Protein AF-A0A2H1JHR5-F1 (afdb_monomer)

Structure (mmCIF, N/CA/C/O backbone):
data_AF-A0A2H1JHR5-F1
#
_entry.id   AF-A0A2H1JHR5-F1
#
loop_
_atom_site.group_PDB
_atom_site.id
_atom_site.type_symbol
_atom_site.label_atom_id
_atom_site.label_alt_id
_atom_site.label_comp_id
_atom_site.label_asym_id
_atom_site.label_entity_id
_atom_site.label_seq_id
_atom_site.pdbx_PDB_ins_code
_atom_site.Cartn_x
_atom_site.Cartn_y
_atom_site.Cartn_z
_atom_site.occupancy
_atom_site.B_iso_or_equiv
_atom_site.auth_seq_id
_atom_site.auth_comp_id
_atom_site.auth_asym_id
_atom_site.auth_atom_id
_atom_site.pdbx_PDB_model_num
ATOM 1 N N . MET A 1 1 ? 39.472 13.902 -7.573 1.00 46.88 1 MET A N 1
ATOM 2 C CA . MET A 1 1 ? 38.992 12.798 -8.438 1.00 46.88 1 MET A CA 1
ATOM 3 C C . MET A 1 1 ? 37.570 13.107 -8.895 1.00 46.88 1 MET A C 1
ATOM 5 O O . MET A 1 1 ? 36.630 12.864 -8.148 1.00 46.88 1 MET A O 1
ATOM 9 N N . SER A 1 2 ? 37.410 13.727 -10.067 1.00 55.47 2 SER A N 1
ATOM 10 C CA . SER A 1 2 ? 36.088 14.066 -10.610 1.00 55.47 2 SER A CA 1
ATOM 11 C C . SER A 1 2 ? 35.491 12.829 -11.284 1.00 55.47 2 SER A C 1
ATOM 13 O O . SER A 1 2 ? 36.082 12.300 -12.225 1.00 55.47 2 SER A O 1
ATOM 15 N N . ARG A 1 3 ? 34.356 12.321 -10.789 1.00 63.06 3 ARG A N 1
ATOM 16 C CA . ARG A 1 3 ? 33.622 11.245 -11.470 1.00 63.06 3 ARG A CA 1
ATOM 17 C C . ARG A 1 3 ? 32.929 11.863 -12.683 1.00 63.06 3 ARG A C 1
ATOM 19 O O . ARG A 1 3 ? 31.829 12.391 -12.552 1.00 63.06 3 ARG A O 1
ATOM 26 N N . ARG A 1 4 ? 33.569 11.832 -13.856 1.00 62.22 4 ARG A N 1
ATOM 27 C CA . ARG A 1 4 ? 32.881 12.146 -15.117 1.00 62.22 4 ARG A CA 1
ATOM 28 C C . ARG A 1 4 ? 31.713 11.171 -15.264 1.00 62.22 4 ARG A C 1
ATOM 30 O O . ARG A 1 4 ? 31.920 9.958 -15.240 1.00 62.22 4 ARG A O 1
ATOM 37 N N . ALA A 1 5 ? 30.495 11.700 -15.357 1.00 71.50 5 ALA A N 1
ATOM 38 C CA . ALA A 1 5 ? 29.328 10.893 -15.673 1.00 71.50 5 ALA A CA 1
ATOM 39 C C . ALA A 1 5 ? 29.579 10.228 -17.032 1.00 71.50 5 ALA A C 1
ATOM 41 O O . ALA A 1 5 ? 29.871 10.919 -18.007 1.00 71.50 5 ALA A O 1
ATOM 42 N N . ARG A 1 6 ? 29.545 8.892 -17.082 1.00 77.69 6 ARG A N 1
ATOM 43 C CA . ARG A 1 6 ? 29.588 8.170 -18.357 1.00 77.69 6 ARG A CA 1
ATOM 44 C C . ARG A 1 6 ? 28.352 8.565 -19.156 1.00 77.69 6 ARG A C 1
ATOM 46 O O . ARG A 1 6 ? 27.244 8.482 -18.628 1.00 77.69 6 ARG A O 1
ATOM 53 N N . GLU A 1 7 ? 28.557 8.989 -20.398 1.00 84.25 7 GLU A N 1
ATOM 54 C CA . GLU A 1 7 ? 27.459 9.203 -21.332 1.00 84.25 7 GLU A CA 1
ATOM 55 C C . GLU A 1 7 ? 26.743 7.870 -21.546 1.00 84.25 7 GLU A C 1
ATOM 57 O O . GLU A 1 7 ? 27.364 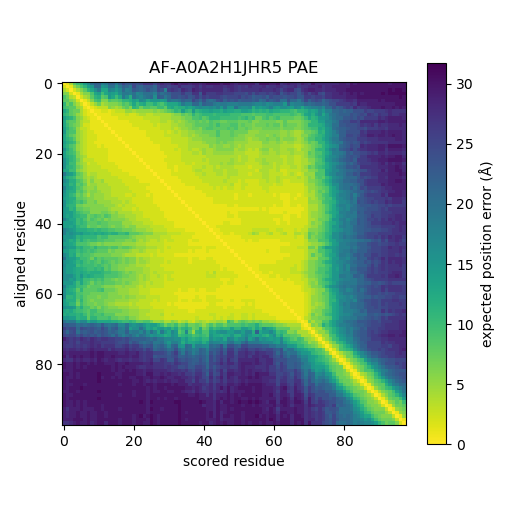6.850 -21.857 1.00 84.25 7 GLU A O 1
ATOM 62 N N . LEU A 1 8 ? 25.443 7.868 -21.266 1.00 86.50 8 LEU A N 1
ATOM 63 C CA . LEU A 1 8 ? 24.594 6.702 -21.444 1.00 86.50 8 LEU A CA 1
ATOM 64 C C . LEU A 1 8 ? 24.203 6.602 -22.913 1.00 86.50 8 LEU A C 1
ATOM 66 O O . LEU A 1 8 ? 23.914 7.612 -23.554 1.00 86.50 8 LEU A O 1
ATOM 70 N N . THR A 1 9 ? 24.119 5.379 -23.430 1.0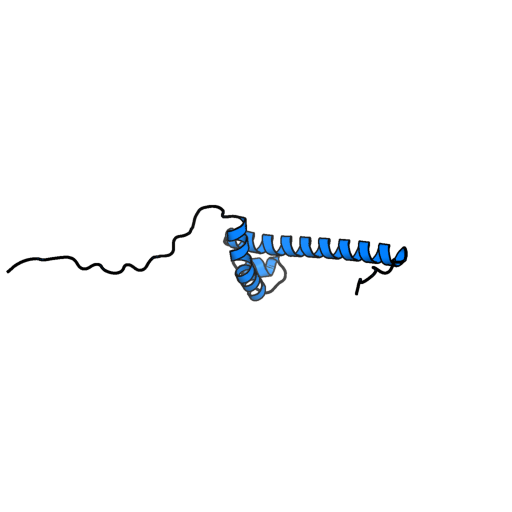0 93.94 9 THR A N 1
ATOM 71 C CA . THR A 1 9 ? 23.507 5.160 -24.744 1.00 93.94 9 THR A CA 1
ATOM 72 C C . THR A 1 9 ? 22.027 5.564 -24.714 1.00 93.94 9 THR A C 1
ATOM 74 O O . THR A 1 9 ? 21.417 5.709 -23.646 1.00 93.94 9 THR A O 1
ATOM 77 N N . VAL A 1 10 ? 21.418 5.739 -25.889 1.00 93.31 10 VAL A N 1
ATOM 78 C CA . VAL A 1 10 ? 19.983 6.060 -26.007 1.00 93.31 10 VAL A CA 1
ATOM 79 C C . VAL A 1 10 ? 19.131 5.000 -25.299 1.00 93.31 10 VAL A C 1
ATOM 81 O O . VAL A 1 10 ? 18.272 5.347 -24.487 1.00 93.31 10 VAL A O 1
ATOM 84 N N . ASP A 1 11 ? 19.447 3.718 -25.499 1.00 94.75 11 ASP A N 1
ATOM 85 C CA . ASP A 1 11 ? 18.743 2.598 -24.862 1.00 94.75 11 ASP A CA 1
ATOM 86 C C . ASP A 1 11 ? 18.899 2.603 -23.336 1.00 94.75 11 ASP A C 1
ATOM 88 O O . ASP A 1 11 ? 17.930 2.406 -22.599 1.00 94.75 11 ASP A O 1
ATOM 92 N N . GLN A 1 12 ? 20.103 2.895 -22.832 1.00 94.69 12 GLN A N 1
ATOM 93 C CA . GLN A 1 12 ? 20.348 3.017 -21.392 1.00 94.69 12 GLN A CA 1
ATOM 94 C C . GLN A 1 12 ? 19.584 4.201 -20.789 1.00 94.69 12 GLN A C 1
ATOM 96 O O . GLN A 1 12 ? 19.033 4.098 -19.691 1.00 94.69 12 GLN 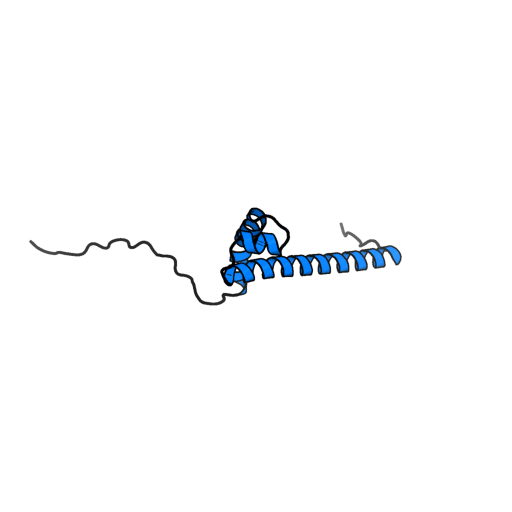A O 1
ATOM 101 N N . THR A 1 13 ? 19.509 5.318 -21.511 1.00 94.75 13 THR A N 1
ATOM 102 C CA . THR A 1 13 ? 18.748 6.498 -21.088 1.00 94.75 13 THR A CA 1
ATOM 103 C C . THR A 1 13 ? 17.252 6.191 -21.023 1.00 94.75 13 THR A C 1
ATOM 105 O O . THR A 1 13 ? 16.599 6.517 -20.026 1.00 94.75 13 THR A O 1
ATOM 108 N N . ALA A 1 14 ? 16.715 5.502 -22.035 1.00 95.50 14 ALA A N 1
ATOM 109 C CA . ALA A 1 14 ? 15.326 5.055 -22.064 1.00 95.50 14 ALA A CA 1
ATOM 110 C C . ALA A 1 14 ? 15.014 4.095 -20.903 1.00 95.50 14 ALA A C 1
ATOM 112 O O . ALA A 1 14 ? 14.016 4.276 -20.198 1.00 95.50 14 ALA A O 1
ATOM 113 N N . LEU A 1 15 ? 15.907 3.136 -20.634 1.00 95.94 15 LEU A N 1
ATOM 114 C CA . LEU A 1 15 ? 15.781 2.212 -19.509 1.00 95.94 15 LEU A CA 1
ATOM 115 C C . LEU A 1 15 ? 15.738 2.955 -18.167 1.00 95.94 15 LEU A C 1
ATOM 117 O O . LEU A 1 15 ? 14.837 2.729 -17.358 1.00 95.94 15 LEU A O 1
ATOM 121 N N . VAL A 1 16 ? 16.667 3.883 -17.924 1.00 96.19 16 VAL A N 1
ATOM 122 C CA . VAL A 1 16 ? 16.705 4.668 -16.678 1.00 96.19 16 VAL A CA 1
ATOM 123 C C . VAL A 1 16 ? 15.438 5.513 -16.514 1.00 96.19 16 VAL A C 1
ATOM 125 O O . VAL A 1 16 ? 14.905 5.619 -15.405 1.00 96.19 16 VAL A O 1
ATOM 128 N N . ALA A 1 17 ? 14.917 6.097 -17.595 1.00 96.06 17 ALA A N 1
ATOM 129 C CA . ALA A 1 17 ? 13.663 6.846 -17.561 1.00 96.06 17 ALA A CA 1
ATOM 130 C C . ALA A 1 17 ? 12.468 5.951 -17.186 1.00 96.06 17 ALA A C 1
ATOM 132 O O . ALA A 1 17 ? 11.657 6.336 -16.334 1.00 96.06 17 ALA A O 1
ATOM 133 N N . ALA A 1 18 ? 12.391 4.744 -17.756 1.00 96.81 18 ALA A N 1
ATOM 134 C CA . ALA A 1 18 ? 11.368 3.756 -17.425 1.00 96.81 18 ALA A CA 1
ATOM 135 C C . ALA A 1 18 ? 11.458 3.318 -15.954 1.00 96.81 18 ALA A C 1
ATOM 137 O O . ALA A 1 18 ? 10.459 3.375 -15.236 1.00 96.81 18 ALA A O 1
ATOM 138 N N . VAL A 1 19 ? 12.659 2.991 -15.464 1.00 97.62 19 VAL A N 1
ATOM 139 C CA . VAL A 1 19 ? 12.889 2.637 -14.053 1.00 97.62 19 VAL A CA 1
ATOM 140 C C . VAL A 1 19 ? 12.451 3.773 -13.130 1.00 97.62 19 VAL A C 1
ATOM 142 O O . VAL A 1 19 ? 11.698 3.542 -12.188 1.00 97.62 19 VAL A O 1
ATOM 145 N N . ARG A 1 20 ? 12.829 5.026 -13.424 1.00 97.19 20 ARG A N 1
ATOM 146 C CA . ARG A 1 20 ? 12.394 6.196 -12.638 1.00 97.19 20 ARG A CA 1
ATOM 147 C C . ARG A 1 20 ? 10.872 6.334 -12.601 1.00 97.19 20 ARG A C 1
ATOM 149 O O . ARG A 1 20 ? 10.317 6.679 -11.558 1.00 97.19 20 ARG A O 1
ATOM 156 N N . ARG A 1 21 ? 10.191 6.078 -13.722 1.00 97.38 21 ARG A N 1
ATOM 157 C CA . ARG A 1 21 ? 8.724 6.109 -13.798 1.00 97.38 21 ARG A CA 1
ATOM 158 C C . ARG A 1 21 ? 8.099 5.026 -12.919 1.00 97.38 21 ARG A C 1
ATOM 160 O O . ARG A 1 21 ? 7.222 5.350 -12.122 1.00 97.38 21 ARG A O 1
ATOM 167 N N . ILE A 1 22 ? 8.585 3.790 -13.021 1.00 96.56 22 ILE A N 1
ATOM 168 C CA . ILE A 1 22 ? 8.108 2.650 -12.226 1.00 96.56 22 ILE A CA 1
ATOM 169 C C . ILE A 1 22 ? 8.328 2.906 -10.734 1.00 96.56 22 ILE A C 1
ATOM 171 O O . ILE A 1 22 ? 7.413 2.699 -9.940 1.00 96.56 22 ILE A O 1
ATOM 175 N N . SER A 1 23 ? 9.500 3.417 -10.349 1.00 96.00 23 SER A N 1
ATOM 176 C CA . SER A 1 23 ? 9.799 3.749 -8.955 1.00 96.00 23 SER A CA 1
ATOM 177 C C . SER A 1 23 ? 8.818 4.777 -8.402 1.00 96.00 23 SER A C 1
ATOM 179 O O . SER A 1 23 ? 8.214 4.533 -7.362 1.00 96.00 23 SER A O 1
ATOM 181 N N . ARG A 1 24 ? 8.569 5.880 -9.123 1.00 96.00 24 ARG A N 1
ATOM 182 C CA . ARG A 1 24 ? 7.577 6.887 -8.702 1.00 96.00 24 ARG A CA 1
ATOM 183 C C . ARG A 1 24 ? 6.172 6.305 -8.584 1.00 96.00 24 ARG A C 1
ATOM 185 O O . ARG A 1 24 ? 5.458 6.617 -7.634 1.00 96.00 24 ARG A O 1
ATOM 192 N N . GLN A 1 25 ? 5.776 5.456 -9.529 1.00 96.44 25 GLN A N 1
ATOM 193 C CA . GLN A 1 25 ? 4.471 4.805 -9.497 1.00 96.44 25 GLN A CA 1
ATOM 194 C C . GLN A 1 25 ? 4.337 3.882 -8.281 1.00 96.44 25 GLN A C 1
ATOM 196 O O . GLN A 1 25 ? 3.333 3.953 -7.577 1.00 96.44 25 GLN A O 1
ATOM 201 N N . ARG A 1 26 ? 5.359 3.071 -7.991 1.00 95.69 26 ARG A N 1
ATOM 202 C CA . ARG A 1 26 ? 5.395 2.209 -6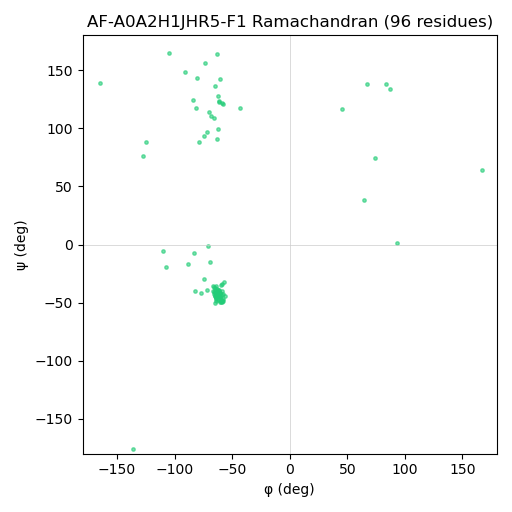.804 1.00 95.69 26 ARG A CA 1
ATOM 203 C C . ARG A 1 26 ? 5.344 3.011 -5.511 1.00 95.69 26 ARG A C 1
ATOM 205 O O . ARG A 1 26 ? 4.570 2.650 -4.632 1.00 95.69 26 ARG A O 1
ATOM 212 N N . THR A 1 27 ? 6.101 4.106 -5.412 1.00 94.69 27 THR A N 1
ATOM 213 C CA . THR A 1 27 ? 6.036 5.009 -4.256 1.00 94.69 27 THR A CA 1
ATOM 214 C C . THR A 1 27 ? 4.621 5.543 -4.074 1.00 94.69 27 THR A C 1
ATOM 216 O O . THR A 1 27 ? 4.074 5.415 -2.988 1.00 94.69 27 THR A O 1
ATOM 219 N N . LYS A 1 28 ? 3.982 6.050 -5.138 1.00 94.31 28 LYS A N 1
ATOM 220 C CA . LYS A 1 28 ? 2.609 6.570 -5.064 1.00 94.31 28 LYS A CA 1
ATOM 221 C C . LYS A 1 28 ? 1.600 5.505 -4.624 1.00 94.31 28 LYS A C 1
ATOM 223 O O . LYS A 1 28 ? 0.766 5.782 -3.770 1.00 94.31 28 LYS A O 1
ATOM 228 N N . ILE A 1 29 ? 1.678 4.297 -5.187 1.00 93.62 29 ILE A N 1
ATOM 229 C CA . ILE A 1 29 ? 0.808 3.176 -4.794 1.00 93.62 29 ILE A CA 1
ATOM 230 C C . ILE A 1 29 ? 1.012 2.844 -3.314 1.00 93.62 29 ILE A C 1
ATOM 232 O O . ILE A 1 29 ? 0.037 2.694 -2.586 1.00 93.62 29 ILE A O 1
ATOM 236 N N . ASN A 1 30 ? 2.265 2.778 -2.862 1.00 94.69 30 ASN A N 1
ATOM 237 C CA . ASN A 1 30 ? 2.585 2.483 -1.471 1.00 94.69 30 ASN A CA 1
ATOM 238 C C . ASN A 1 30 ? 2.065 3.573 -0.521 1.00 94.69 30 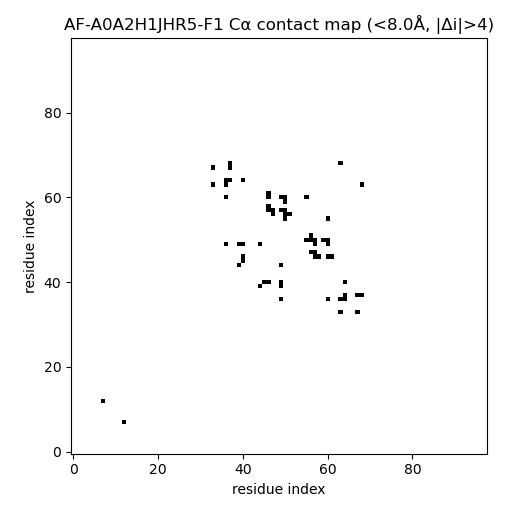ASN A C 1
ATOM 240 O O . ASN A 1 30 ? 1.413 3.251 0.466 1.00 94.69 30 ASN A O 1
ATOM 244 N N . THR A 1 31 ? 2.265 4.851 -0.857 1.00 93.75 31 THR A N 1
ATOM 245 C CA . THR A 1 31 ? 1.723 5.975 -0.085 1.00 93.75 31 THR A CA 1
ATOM 246 C C . THR A 1 31 ? 0.203 5.903 -0.007 1.00 93.75 31 THR A C 1
ATOM 248 O O . THR A 1 31 ? -0.342 5.959 1.088 1.00 93.75 31 THR A O 1
ATOM 251 N N . ASN A 1 32 ? -0.486 5.720 -1.136 1.00 94.62 32 ASN A N 1
ATOM 252 C CA . ASN A 1 32 ? -1.946 5.629 -1.156 1.00 94.62 32 ASN A CA 1
ATOM 253 C C . ASN A 1 32 ? -2.459 4.476 -0.288 1.00 94.62 32 ASN A C 1
ATOM 255 O O . ASN A 1 32 ? -3.395 4.668 0.481 1.00 94.62 32 ASN A O 1
ATOM 259 N N . TYR A 1 33 ? -1.814 3.312 -0.382 1.00 95.88 33 TYR A N 1
ATOM 260 C CA . TYR A 1 33 ? -2.136 2.139 0.426 1.00 95.88 33 TYR A CA 1
ATOM 261 C C . TYR A 1 33 ? -1.974 2.402 1.932 1.00 95.88 33 TYR A C 1
ATOM 263 O O . TYR A 1 33 ? -2.850 2.065 2.729 1.00 95.88 33 TYR A O 1
ATOM 271 N N . VAL A 1 34 ? -0.878 3.053 2.336 1.00 96.00 34 VAL A N 1
ATOM 272 C CA . VAL A 1 34 ? -0.656 3.437 3.737 1.00 96.00 34 VAL A CA 1
ATOM 273 C C . VAL A 1 34 ? -1.706 4.452 4.192 1.00 96.00 34 VAL A C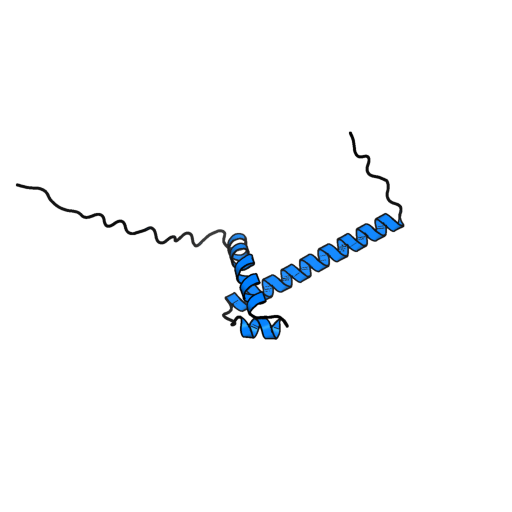 1
ATOM 275 O O . VAL A 1 34 ? -2.314 4.259 5.242 1.00 96.00 34 VAL A O 1
ATOM 278 N N . MET A 1 35 ? -1.977 5.491 3.396 1.00 95.38 35 MET A N 1
ATOM 279 C CA . MET A 1 35 ? -2.957 6.521 3.753 1.00 95.38 35 MET A CA 1
ATOM 280 C C . MET A 1 35 ? -4.373 5.954 3.906 1.00 95.38 35 MET A C 1
ATOM 282 O O . MET A 1 35 ? -5.078 6.351 4.830 1.00 95.38 35 MET A O 1
ATOM 286 N N . SER A 1 36 ? -4.791 5.005 3.059 1.00 96.25 36 SER A N 1
ATOM 287 C CA . SER A 1 36 ? -6.109 4.371 3.196 1.00 96.25 36 SER A CA 1
ATOM 288 C C . SER A 1 36 ? -6.235 3.555 4.482 1.00 96.25 36 SER A C 1
ATOM 290 O O . SER A 1 36 ? -7.284 3.586 5.119 1.00 96.25 36 SER A O 1
ATOM 292 N N . ILE A 1 37 ? -5.163 2.869 4.898 1.00 96.44 37 ILE A N 1
ATOM 293 C CA . ILE A 1 37 ? -5.136 2.127 6.166 1.00 96.44 37 ILE A CA 1
ATOM 294 C C . ILE A 1 37 ? -5.272 3.076 7.357 1.00 96.44 37 ILE A C 1
ATOM 296 O O . ILE A 1 37 ? -6.049 2.805 8.273 1.00 96.44 37 ILE A O 1
ATOM 300 N N . LEU A 1 38 ? -4.518 4.179 7.357 1.00 96.25 38 LEU A N 1
ATOM 301 C CA . LEU A 1 38 ? -4.562 5.139 8.457 1.00 96.25 38 LEU A CA 1
ATOM 302 C C . LEU A 1 38 ? -5.933 5.810 8.551 1.00 96.25 38 LEU A C 1
ATOM 304 O O . LEU A 1 38 ? -6.509 5.836 9.634 1.00 96.25 38 LEU A O 1
ATOM 308 N N . ARG A 1 39 ? -6.500 6.235 7.417 1.00 95.31 39 ARG A N 1
ATOM 309 C CA . ARG A 1 39 ? -7.840 6.826 7.362 1.00 95.31 39 ARG A CA 1
ATOM 310 C C . ARG A 1 39 ? -8.913 5.870 7.882 1.00 95.31 39 ARG A C 1
ATOM 312 O O . ARG A 1 39 ? -9.699 6.255 8.737 1.00 95.31 39 ARG A O 1
ATOM 319 N N . ALA A 1 40 ? -8.917 4.613 7.435 1.00 96.06 40 ALA A N 1
ATOM 320 C CA . ALA A 1 40 ? -9.863 3.618 7.942 1.00 96.06 40 ALA A CA 1
ATOM 321 C C . ALA A 1 40 ? -9.716 3.421 9.461 1.00 96.06 40 ALA A C 1
ATOM 323 O O . ALA A 1 40 ? -10.701 3.208 10.170 1.00 96.06 40 ALA A O 1
ATOM 324 N N . ARG A 1 41 ? -8.486 3.524 9.985 1.00 95.31 41 ARG A N 1
ATOM 325 C CA . ARG A 1 41 ? -8.244 3.441 11.425 1.00 95.31 41 ARG A CA 1
ATOM 326 C C . ARG A 1 41 ? -8.732 4.676 12.183 1.00 95.31 41 ARG A C 1
ATOM 328 O O . ARG A 1 41 ? -9.261 4.512 13.281 1.00 95.31 41 ARG A O 1
ATOM 335 N N . GLU A 1 42 ? -8.568 5.870 11.622 1.00 93.56 42 GLU A N 1
ATOM 336 C CA . GLU A 1 42 ? -9.117 7.126 12.155 1.00 93.56 42 GLU A CA 1
ATOM 337 C C . GLU A 1 42 ? -10.651 7.110 12.171 1.00 93.56 42 GLU A C 1
ATOM 339 O O . GLU A 1 42 ? -11.257 7.529 13.152 1.00 93.56 42 GLU A O 1
ATOM 344 N N . GLU A 1 43 ? -11.273 6.525 11.146 1.00 95.62 43 GLU A N 1
ATOM 345 C CA . GLU A 1 43 ? -12.723 6.291 11.049 1.00 95.62 43 GLU A CA 1
ATOM 346 C C . GLU A 1 43 ? -13.226 5.194 12.016 1.00 95.62 43 GLU A C 1
ATOM 348 O O . GLU A 1 43 ? -14.422 4.920 12.093 1.00 95.62 43 GLU A O 1
ATOM 353 N N . GLY A 1 44 ? -12.329 4.575 12.792 1.00 94.75 44 GLY A N 1
ATOM 354 C CA . GLY A 1 44 ? -12.667 3.634 13.860 1.00 94.75 44 GLY A CA 1
ATOM 355 C C . GLY A 1 44 ? -12.687 2.160 13.450 1.00 94.75 44 GLY A C 1
ATOM 356 O O . GLY A 1 44 ? -12.925 1.306 14.309 1.00 94.75 44 GLY A O 1
ATOM 357 N N . ALA A 1 45 ? -12.380 1.819 12.193 1.00 96.44 45 ALA A N 1
ATOM 358 C CA . ALA A 1 45 ? -12.352 0.429 11.743 1.00 96.44 45 ALA A CA 1
ATOM 359 C C . ALA A 1 45 ? -11.313 -0.398 12.522 1.00 96.44 45 ALA A C 1
ATOM 361 O O . ALA A 1 45 ? -10.224 0.076 12.875 1.00 96.44 45 ALA A O 1
ATOM 362 N N . THR A 1 46 ? -11.647 -1.656 12.815 1.00 97.62 46 THR A N 1
ATOM 363 C CA . THR A 1 46 ? -10.756 -2.572 13.539 1.00 97.62 46 THR A CA 1
ATOM 364 C C . THR A 1 46 ? -9.608 -3.040 12.642 1.00 97.62 46 THR A C 1
ATOM 366 O O . THR A 1 46 ? -9.730 -3.071 11.418 1.00 97.62 46 THR A O 1
ATOM 369 N N . PHE A 1 47 ? -8.483 -3.451 13.239 1.00 96.88 47 PHE A N 1
ATOM 370 C CA . PHE A 1 47 ? -7.350 -3.968 12.460 1.00 96.88 47 PHE A CA 1
ATOM 371 C C . PHE A 1 47 ? -7.720 -5.195 11.617 1.00 96.88 47 PHE A C 1
ATOM 373 O O . PHE A 1 47 ? -7.204 -5.327 10.514 1.00 96.88 47 PHE A O 1
ATOM 380 N N . GLY A 1 48 ? -8.626 -6.049 12.111 1.00 97.44 48 GLY A N 1
ATOM 381 C CA . GLY A 1 48 ? -9.132 -7.209 11.371 1.00 97.44 48 GLY A CA 1
ATOM 382 C C . GLY A 1 48 ? -9.922 -6.813 10.127 1.00 97.44 48 GLY A C 1
ATOM 383 O O . GLY A 1 48 ? -9.588 -7.257 9.036 1.00 97.44 48 GLY A O 1
ATOM 384 N N . ALA A 1 49 ? -10.886 -5.897 10.261 1.00 97.69 49 ALA A N 1
ATOM 385 C CA . ALA A 1 49 ? -11.697 -5.443 9.129 1.00 97.69 49 ALA A CA 1
ATOM 386 C C . ALA A 1 49 ? -10.848 -4.774 8.032 1.00 97.69 49 ALA A C 1
ATOM 388 O O . ALA A 1 49 ? -11.046 -5.012 6.842 1.00 97.69 49 ALA A O 1
ATOM 389 N N . ILE A 1 50 ? -9.855 -3.970 8.428 1.00 97.56 50 ILE A N 1
ATOM 390 C CA . ILE A 1 50 ? -8.914 -3.354 7.481 1.00 97.56 50 ILE A CA 1
ATOM 391 C C . ILE A 1 50 ? -8.056 -4.426 6.801 1.00 97.56 50 ILE A C 1
ATOM 393 O O . ILE A 1 50 ? -7.822 -4.347 5.599 1.00 97.56 50 ILE A O 1
ATOM 397 N N . ALA A 1 51 ? -7.579 -5.419 7.554 1.00 97.62 51 ALA A N 1
ATOM 398 C CA . ALA A 1 51 ? -6.732 -6.486 7.033 1.00 97.62 51 ALA A CA 1
ATOM 399 C C . ALA A 1 51 ? -7.457 -7.346 5.991 1.00 97.62 51 ALA A C 1
ATOM 401 O O . ALA A 1 51 ? -6.888 -7.620 4.934 1.00 97.62 51 ALA A O 1
ATOM 402 N N . GLU A 1 52 ? -8.718 -7.692 6.250 1.00 97.31 52 GLU A N 1
ATOM 403 C CA . GLU A 1 52 ? -9.581 -8.406 5.306 1.00 97.31 52 GLU A CA 1
ATOM 404 C C . GLU A 1 52 ? -9.772 -7.612 4.008 1.00 97.31 52 GLU A C 1
ATOM 406 O O . GLU A 1 52 ? -9.532 -8.139 2.923 1.00 97.31 52 GLU A O 1
ATOM 411 N N . ALA A 1 53 ? -10.112 -6.323 4.107 1.00 96.44 53 ALA A N 1
ATOM 412 C CA . ALA A 1 53 ? -10.309 -5.465 2.937 1.00 96.44 53 ALA A CA 1
ATOM 413 C C . ALA A 1 53 ? -9.011 -5.213 2.146 1.00 96.44 53 ALA A C 1
ATOM 415 O O . ALA A 1 53 ? -9.028 -5.125 0.919 1.00 96.44 53 ALA A O 1
ATOM 416 N N . ALA A 1 54 ? -7.878 -5.094 2.841 1.00 93.75 54 ALA A N 1
ATOM 417 C CA . ALA A 1 54 ? -6.570 -4.847 2.242 1.00 93.75 54 ALA A CA 1
ATOM 418 C C . ALA A 1 54 ? -5.873 -6.125 1.737 1.00 93.75 54 ALA A C 1
ATOM 420 O O . ALA A 1 54 ? -4.818 -6.024 1.107 1.00 93.75 54 ALA A O 1
ATOM 421 N N . GLY A 1 55 ? -6.422 -7.314 2.014 1.00 95.12 55 GLY A N 1
ATOM 422 C CA . GLY A 1 55 ? -5.807 -8.593 1.654 1.00 95.12 55 GLY A CA 1
ATOM 423 C C . GLY A 1 55 ? -4.473 -8.835 2.367 1.00 95.12 55 GLY A C 1
ATOM 424 O O . GLY A 1 55 ? -3.518 -9.325 1.765 1.00 95.12 55 GLY A O 1
ATOM 425 N N . THR A 1 56 ? -4.372 -8.444 3.639 1.00 96.00 56 THR A N 1
ATOM 426 C CA . THR A 1 56 ? -3.146 -8.556 4.445 1.00 96.00 56 THR A CA 1
ATOM 427 C C . THR A 1 56 ? -3.443 -9.087 5.850 1.00 96.00 56 THR A C 1
ATOM 429 O O . THR A 1 56 ? -4.571 -9.458 6.153 1.00 96.00 56 THR A O 1
ATOM 432 N N . SER A 1 57 ? -2.436 -9.166 6.724 1.00 97.50 57 SER A N 1
ATOM 433 C CA . SER A 1 57 ? -2.626 -9.584 8.117 1.00 97.50 57 SER A CA 1
ATOM 434 C C . SER A 1 57 ? -2.897 -8.395 9.042 1.00 97.50 57 SER A C 1
ATOM 436 O O . SER A 1 57 ? -2.341 -7.308 8.871 1.00 97.50 57 SER A O 1
ATOM 438 N N . SER A 1 58 ? -3.685 -8.608 10.098 1.00 97.25 58 SER A N 1
ATOM 439 C CA . SER A 1 58 ? -3.951 -7.589 11.129 1.00 97.25 58 SER A CA 1
ATOM 440 C C . SER A 1 58 ? -2.670 -7.074 11.790 1.00 97.25 58 SER A C 1
ATOM 442 O O . SER A 1 58 ? -2.574 -5.898 12.135 1.00 97.25 58 SER A O 1
ATOM 444 N N . 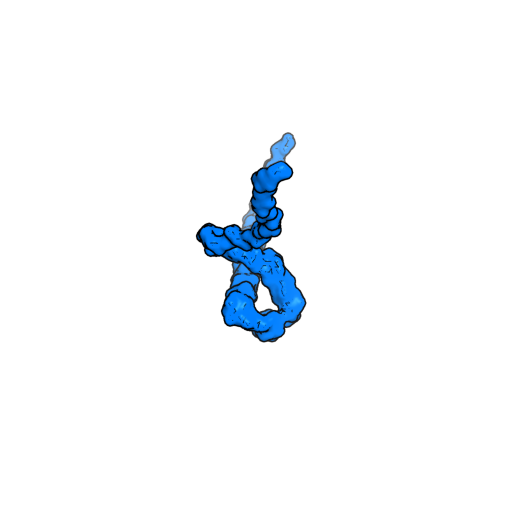GLN A 1 59 ? -1.655 -7.934 11.908 1.00 98.06 59 GLN A N 1
ATOM 445 C CA . GLN A 1 59 ? -0.334 -7.559 12.405 1.00 98.06 59 GLN A CA 1
ATOM 446 C C . GLN A 1 59 ? 0.376 -6.581 11.456 1.00 98.06 59 GLN A C 1
ATOM 448 O O . GLN A 1 59 ? 0.983 -5.615 1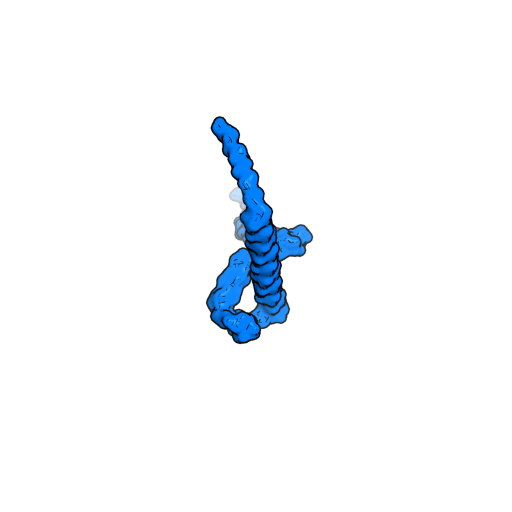1.918 1.00 98.06 59 GLN A O 1
ATOM 453 N N . ALA A 1 60 ? 0.277 -6.782 10.137 1.00 96.56 60 ALA A N 1
ATOM 454 C CA . ALA A 1 60 ? 0.831 -5.850 9.158 1.00 96.56 60 ALA A CA 1
ATOM 455 C C . ALA A 1 60 ? 0.131 -4.484 9.228 1.00 96.56 60 ALA A C 1
ATOM 457 O O . ALA A 1 60 ? 0.801 -3.452 9.231 1.00 96.56 60 ALA A O 1
ATOM 458 N N . VAL A 1 61 ? -1.199 -4.468 9.366 1.00 97.38 61 VAL A N 1
ATOM 459 C CA . VAL A 1 61 ? -1.975 -3.231 9.554 1.00 97.38 61 VAL A CA 1
ATOM 460 C C . VAL A 1 61 ? -1.547 -2.501 10.830 1.00 97.38 61 VAL A C 1
ATOM 462 O O . VAL A 1 61 ? -1.267 -1.302 10.789 1.00 97.38 61 VAL A O 1
ATOM 465 N N . GLN A 1 62 ? -1.440 -3.213 11.955 1.00 97.44 62 GLN A N 1
ATOM 466 C CA . GLN A 1 62 ? -0.994 -2.641 13.226 1.00 97.44 62 GLN A CA 1
ATOM 467 C C . GLN A 1 62 ? 0.404 -2.022 13.108 1.00 97.44 62 GLN A C 1
ATOM 469 O O . GLN A 1 62 ? 0.642 -0.919 13.602 1.00 97.44 62 GLN A O 1
ATOM 474 N N . GLU A 1 63 ? 1.321 -2.702 12.422 1.00 97.38 63 GLU A N 1
ATOM 475 C CA . GLU A 1 63 ? 2.680 -2.215 12.208 1.00 97.38 63 GLU A CA 1
ATOM 476 C C . GLU A 1 63 ? 2.719 -0.969 11.310 1.00 97.38 63 GLU A C 1
ATOM 478 O O . GLU A 1 63 ? 3.452 -0.021 11.604 1.00 97.38 63 GLU A O 1
ATOM 483 N N . ILE A 1 64 ? 1.894 -0.920 10.258 1.00 95.62 64 ILE A N 1
ATOM 484 C CA . ILE A 1 64 ? 1.735 0.263 9.399 1.00 95.62 64 ILE A CA 1
ATOM 485 C C . ILE A 1 64 ? 1.234 1.451 10.223 1.00 95.62 64 ILE A C 1
ATOM 487 O O . ILE A 1 64 ? 1.844 2.521 10.194 1.00 95.62 64 ILE A O 1
ATOM 491 N N . VAL A 1 65 ? 0.178 1.261 11.018 1.00 95.62 65 VAL A N 1
ATOM 492 C CA . VAL A 1 65 ? -0.368 2.308 11.895 1.00 95.62 65 VAL A CA 1
ATOM 493 C C . VAL A 1 65 ? 0.677 2.770 12.911 1.00 95.62 65 VAL A C 1
ATOM 495 O O . VAL A 1 65 ? 0.846 3.971 13.126 1.00 95.62 65 VAL A O 1
ATOM 498 N N . ARG A 1 66 ? 1.444 1.846 13.499 1.00 95.44 66 ARG A N 1
ATOM 499 C CA . ARG A 1 66 ? 2.509 2.168 14.457 1.00 95.44 66 ARG A CA 1
ATOM 500 C C . ARG A 1 66 ? 3.612 3.030 13.834 1.00 95.44 66 ARG A C 1
ATOM 502 O O . ARG A 1 66 ? 4.080 3.967 14.482 1.00 95.44 66 ARG A O 1
ATOM 509 N N . ARG A 1 67 ? 4.037 2.715 12.606 1.00 94.62 67 ARG A N 1
ATOM 510 C CA . ARG A 1 67 ? 5.115 3.427 11.896 1.00 94.62 67 ARG A CA 1
ATOM 511 C C . ARG A 1 67 ? 4.660 4.767 11.322 1.00 94.62 67 ARG A C 1
ATOM 513 O O . ARG A 1 67 ? 5.390 5.748 11.428 1.00 94.62 67 ARG A O 1
ATOM 520 N N . HIS A 1 68 ? 3.466 4.816 10.739 1.00 93.00 68 HIS A N 1
ATOM 521 C CA . HIS A 1 68 ? 3.020 5.946 9.920 1.00 93.00 68 HIS A CA 1
ATOM 522 C C . HIS A 1 68 ? 1.950 6.821 10.591 1.00 93.00 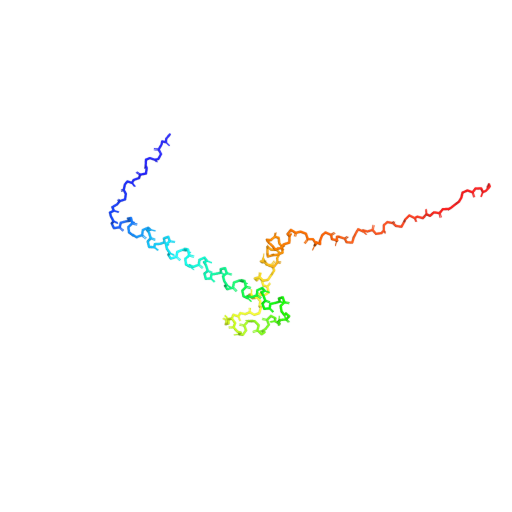68 HIS A C 1
ATOM 524 O O . HIS A 1 68 ? 1.839 7.997 10.256 1.00 93.00 68 HIS A O 1
ATOM 530 N N . GLY A 1 69 ? 1.243 6.328 11.612 1.00 83.44 69 GLY A N 1
ATOM 531 C CA . GLY A 1 69 ? 0.226 7.103 12.338 1.00 83.44 69 GLY A CA 1
ATOM 532 C C . GLY A 1 69 ? 0.785 8.242 13.205 1.00 83.44 69 GLY A C 1
ATOM 533 O O . GLY A 1 69 ? 0.046 9.127 13.632 1.00 83.44 69 GLY A O 1
ATOM 534 N N . ARG A 1 70 ? 2.098 8.256 13.486 1.00 76.38 70 ARG A N 1
ATOM 535 C CA . ARG A 1 70 ? 2.775 9.440 14.056 1.00 76.38 70 ARG A CA 1
ATOM 536 C C . ARG A 1 70 ? 3.136 10.462 12.980 1.00 76.38 70 ARG A C 1
ATOM 538 O O . ARG A 1 70 ? 2.968 11.651 13.209 1.00 76.38 70 ARG A O 1
ATOM 545 N N . VAL A 1 71 ? 3.589 9.991 11.817 1.00 62.38 71 VAL A N 1
ATOM 546 C CA . VAL A 1 71 ? 4.002 10.839 10.688 1.00 62.38 71 VAL A CA 1
ATOM 547 C C . VAL A 1 71 ? 2.813 11.621 10.135 1.00 62.38 71 VAL A C 1
ATOM 549 O O . VAL A 1 71 ? 2.927 12.822 9.930 1.00 62.38 71 VAL A O 1
ATOM 552 N N . GLN A 1 72 ? 1.643 10.990 10.016 1.00 59.72 72 GLN A N 1
ATOM 553 C CA . GLN A 1 72 ? 0.427 11.679 9.577 1.00 59.72 72 GLN A CA 1
ATOM 554 C C . GLN A 1 72 ? -0.023 12.777 10.556 1.00 59.72 72 GLN A C 1
ATOM 556 O O . GLN A 1 72 ? -0.436 13.848 10.121 1.00 59.72 72 GLN A O 1
ATOM 561 N N . ARG A 1 73 ? 0.153 12.575 11.873 1.00 57.81 73 ARG A N 1
ATOM 562 C CA . ARG A 1 73 ? -0.064 13.641 12.866 1.00 57.81 73 ARG A CA 1
ATOM 563 C C . ARG A 1 73 ? 0.938 14.785 12.724 1.00 57.81 73 ARG A C 1
ATOM 565 O O . ARG A 1 73 ? 0.550 15.925 12.911 1.00 57.81 73 ARG A O 1
ATOM 572 N N . SER A 1 74 ? 2.195 14.519 12.379 1.00 55.66 74 SER A N 1
ATOM 573 C CA . SER A 1 74 ? 3.195 15.580 12.187 1.00 55.66 74 SER A CA 1
ATOM 574 C C . SER A 1 74 ? 3.023 16.364 10.882 1.00 55.66 74 SER A C 1
ATOM 576 O O . SER A 1 74 ? 3.351 17.543 10.857 1.00 55.66 74 SER A O 1
ATOM 578 N N . GLU A 1 75 ? 2.496 15.750 9.819 1.00 54.38 75 GLU A N 1
ATOM 579 C CA . GLU A 1 75 ? 2.225 16.441 8.546 1.00 54.38 75 GLU A CA 1
ATOM 580 C C . GLU A 1 75 ? 0.830 17.098 8.494 1.00 54.38 75 GLU A C 1
ATOM 582 O O . GLU A 1 75 ? 0.604 17.977 7.667 1.00 54.38 75 GLU A O 1
ATOM 587 N N . GLY A 1 76 ? -0.089 16.713 9.390 1.00 48.44 76 GLY A N 1
ATOM 588 C CA . GLY A 1 76 ? -1.449 17.263 9.496 1.00 48.44 76 GLY A CA 1
ATOM 589 C C . GLY A 1 76 ? -1.733 18.129 10.733 1.00 48.44 76 GLY A C 1
ATOM 590 O O . GLY A 1 76 ? -2.814 18.700 10.821 1.00 48.44 76 GLY A O 1
ATOM 591 N N . SER A 1 77 ? -0.801 18.247 11.684 1.00 44.69 77 SER A N 1
ATOM 592 C CA . SER A 1 77 ? -0.947 19.069 12.897 1.00 44.69 77 SER A CA 1
ATOM 593 C C . SER A 1 77 ? 0.253 20.004 13.039 1.00 44.69 77 SER A C 1
ATOM 595 O O . SER A 1 77 ? 1.160 19.816 13.850 1.00 44.69 77 SER A O 1
ATOM 597 N N . GLY A 1 78 ? 0.237 21.060 12.227 1.00 46.44 78 GLY A N 1
ATOM 598 C CA . GLY A 1 78 ? 0.497 22.370 12.799 1.00 46.44 78 GLY A CA 1
ATOM 599 C C . GLY A 1 78 ? -0.722 22.713 13.651 1.00 46.44 78 GLY A C 1
ATOM 600 O O . GLY A 1 78 ? -1.808 22.868 13.107 1.00 46.44 78 GLY A O 1
ATOM 601 N N . ASP A 1 79 ? -0.515 22.798 14.961 1.00 45.81 79 ASP A N 1
ATOM 602 C CA . ASP A 1 79 ? -1.494 23.166 15.989 1.00 45.81 79 ASP A CA 1
ATOM 603 C C . ASP A 1 79 ? -2.364 22.024 16.568 1.00 45.81 79 ASP A C 1
ATOM 605 O O . ASP A 1 79 ? -2.911 21.180 15.864 1.00 45.81 79 ASP A O 1
ATOM 609 N N . ALA A 1 80 ? -2.467 22.018 17.903 1.00 47.94 80 ALA A N 1
ATOM 610 C CA . ALA A 1 80 ? -3.251 21.122 18.766 1.00 47.94 80 ALA A CA 1
ATOM 611 C C . ALA A 1 80 ? -2.756 19.670 18.981 1.00 47.94 80 ALA A C 1
ATOM 613 O O . ALA A 1 80 ? -3.374 18.708 18.540 1.00 47.94 80 ALA A O 1
ATOM 614 N N . ALA A 1 81 ? -1.701 19.503 19.794 1.00 46.44 81 ALA A N 1
ATOM 615 C CA . ALA A 1 81 ? -1.745 18.683 21.028 1.00 46.44 81 ALA A CA 1
ATOM 616 C C . ALA A 1 81 ? -0.339 18.390 21.590 1.00 46.44 81 ALA A C 1
ATOM 618 O O . ALA A 1 81 ? 0.080 17.241 21.740 1.00 46.44 81 ALA A O 1
ATOM 619 N N . ARG A 1 82 ? 0.377 19.436 22.021 1.00 45.31 82 ARG A N 1
ATOM 620 C CA . ARG A 1 82 ? 1.234 19.304 23.208 1.00 45.31 82 ARG A CA 1
ATOM 621 C C . ARG A 1 82 ? 0.321 19.389 24.432 1.00 45.31 82 ARG A C 1
ATOM 623 O O . ARG A 1 82 ? 0.087 20.462 24.968 1.00 45.31 82 ARG A O 1
ATOM 630 N N . LYS A 1 83 ? -0.214 18.251 24.861 1.00 37.47 83 LYS A N 1
ATOM 631 C CA . LYS A 1 83 ? -0.544 18.037 26.273 1.00 37.47 83 LYS A CA 1
ATOM 632 C C . LYS A 1 83 ? 0.161 16.765 26.707 1.00 37.47 83 LYS A C 1
ATOM 634 O O . LYS A 1 83 ? -0.361 15.663 26.575 1.00 37.47 83 LYS A O 1
ATOM 639 N N . GLN A 1 84 ? 1.398 16.945 27.157 1.00 37.94 84 GLN A N 1
ATOM 640 C CA . GLN A 1 84 ? 1.959 16.036 28.146 1.00 37.94 84 GLN A CA 1
ATOM 641 C C . GLN A 1 84 ? 1.125 16.222 29.424 1.00 37.94 84 GLN A C 1
ATOM 643 O O . GLN A 1 84 ? 0.814 17.370 29.750 1.00 37.94 84 GLN A O 1
ATOM 648 N N . PRO A 1 85 ? 0.725 15.165 30.145 1.00 41.19 85 PRO A N 1
ATOM 649 C CA . PRO A 1 85 ? 0.368 15.336 31.539 1.00 41.19 85 PRO A CA 1
ATOM 650 C C . PRO A 1 85 ? 1.682 15.579 32.281 1.00 41.19 85 PRO A C 1
ATOM 652 O O . PRO A 1 85 ? 2.438 14.650 32.560 1.00 41.19 85 PRO A O 1
ATOM 655 N N . GLU A 1 86 ? 1.993 16.851 32.505 1.00 39.94 86 GLU A N 1
ATOM 656 C CA . GLU A 1 86 ? 3.045 17.236 33.430 1.00 39.94 86 GLU A CA 1
ATOM 657 C C . GLU A 1 86 ? 2.632 16.725 34.809 1.00 39.94 86 GLU A C 1
ATOM 659 O O . GLU A 1 86 ? 1.516 16.950 35.283 1.00 39.94 86 GLU A O 1
ATOM 664 N N . SER A 1 87 ? 3.523 15.929 35.383 1.00 40.28 87 SER A N 1
ATOM 665 C CA . SER A 1 87 ? 3.462 15.411 36.737 1.00 40.28 87 SER A CA 1
ATOM 666 C C . SER A 1 87 ? 3.035 16.508 37.706 1.00 40.28 87 SER A C 1
ATOM 668 O O . SER A 1 87 ? 3.757 17.490 37.881 1.00 40.28 87 SER A O 1
ATOM 670 N N . VAL A 1 88 ? 1.890 16.312 38.359 1.00 39.97 88 VAL A N 1
ATOM 671 C CA . VAL A 1 88 ? 1.490 17.070 39.544 1.00 39.97 88 VAL A CA 1
ATOM 672 C C . VAL A 1 88 ? 2.512 16.755 40.635 1.00 39.97 88 VAL A C 1
ATOM 674 O O . VAL A 1 88 ? 2.397 15.766 41.356 1.00 39.97 88 VAL A O 1
ATOM 677 N N . GLY A 1 89 ? 3.566 17.567 40.703 1.00 40.16 89 GLY A N 1
ATOM 678 C CA . GLY A 1 89 ? 4.357 17.726 41.909 1.00 40.16 89 GLY A CA 1
ATOM 679 C C . GLY A 1 89 ? 3.447 18.386 42.931 1.00 40.16 89 GLY A C 1
ATOM 680 O O . GLY A 1 89 ? 3.050 19.533 42.755 1.00 40.16 89 GLY A O 1
ATOM 681 N N . ALA A 1 90 ? 3.049 17.621 43.942 1.00 43.16 90 ALA A N 1
ATOM 682 C CA . ALA A 1 90 ? 2.307 18.124 45.080 1.00 43.16 90 ALA A CA 1
ATOM 683 C C . ALA A 1 90 ? 3.175 19.151 45.820 1.00 43.16 90 ALA A C 1
ATOM 685 O O . ALA A 1 90 ? 4.073 18.801 46.583 1.00 43.16 90 ALA A O 1
ATOM 686 N N . GLU A 1 91 ? 2.911 20.424 45.554 1.00 40.69 91 GLU A N 1
ATOM 687 C CA . GLU A 1 91 ? 3.282 21.534 46.417 1.00 40.69 91 GLU A CA 1
ATOM 688 C C . GLU A 1 91 ? 2.431 21.408 47.690 1.00 40.69 91 GLU A C 1
ATOM 690 O O . GLU A 1 91 ? 1.207 21.534 47.649 1.00 40.69 91 GLU A O 1
ATOM 695 N N . ALA A 1 92 ? 3.062 21.073 48.813 1.00 53.28 92 ALA A N 1
ATOM 696 C CA . ALA A 1 92 ? 2.436 21.141 50.128 1.00 53.28 92 ALA A CA 1
ATOM 697 C C . ALA A 1 92 ? 2.567 22.580 50.659 1.00 53.28 92 ALA A C 1
ATOM 699 O O . ALA A 1 92 ? 3.697 23.065 50.750 1.00 53.28 92 ALA A O 1
ATOM 700 N N . PRO A 1 93 ? 1.473 23.273 51.028 1.00 53.88 93 PRO A N 1
ATOM 701 C CA . PRO A 1 93 ? 1.563 24.571 51.681 1.00 53.88 93 PRO A CA 1
ATOM 702 C C . PRO A 1 93 ? 1.255 24.499 53.189 1.00 53.88 93 PRO A C 1
ATOM 704 O O . PRO A 1 93 ? 0.595 23.570 53.652 1.00 53.88 93 PRO A O 1
ATOM 707 N N . ALA A 1 94 ? 1.643 25.585 53.876 1.00 45.69 94 ALA A N 1
ATOM 708 C CA . ALA A 1 94 ? 1.258 26.033 55.230 1.00 45.69 94 ALA A CA 1
ATOM 709 C C . ALA A 1 94 ? 2.049 25.399 56.395 1.00 45.69 94 ALA A C 1
ATOM 711 O O . ALA A 1 94 ? 2.293 24.203 56.394 1.00 45.69 94 ALA A O 1
ATOM 712 N N . ALA A 1 95 ? 2.481 26.087 57.457 1.00 44.19 95 ALA A N 1
ATOM 713 C CA . ALA A 1 95 ? 2.345 27.448 58.004 1.00 44.19 95 ALA A CA 1
ATOM 714 C C . ALA A 1 95 ? 3.475 27.583 59.072 1.00 44.19 95 ALA A C 1
ATOM 716 O O . ALA A 1 95 ? 3.878 26.575 59.640 1.00 44.19 95 ALA A O 1
ATOM 717 N N . ALA A 1 96 ? 4.215 28.686 59.217 1.00 46.72 96 ALA A N 1
ATOM 718 C CA . ALA A 1 96 ? 3.946 29.847 60.085 1.00 46.72 96 ALA A CA 1
ATOM 719 C C . ALA A 1 96 ? 3.504 29.528 61.541 1.00 46.72 96 ALA A C 1
ATOM 721 O O . ALA A 1 96 ? 2.385 29.061 61.721 1.00 46.72 96 ALA A O 1
ATOM 722 N N . ALA A 1 97 ? 4.349 29.946 62.509 1.00 46.34 97 ALA A N 1
ATOM 723 C CA . ALA A 1 97 ? 4.121 30.178 63.960 1.00 46.34 97 ALA A CA 1
ATOM 724 C C . ALA A 1 97 ? 3.817 28.937 64.838 1.00 46.34 97 ALA A C 1
ATOM 726 O O . ALA A 1 97 ? 3.078 28.060 64.415 1.00 46.34 97 ALA A O 1
ATOM 727 N N . GLU A 1 98 ? 4.343 28.743 66.054 1.00 39.22 98 GLU A N 1
ATOM 728 C CA . GLU A 1 98 ? 5.040 29.559 67.076 1.00 39.22 98 GLU A CA 1
ATOM 729 C C . GLU A 1 98 ? 6.308 28.854 67.597 1.00 39.22 98 GLU A C 1
ATOM 731 O O . GLU A 1 98 ? 6.348 27.602 67.565 1.00 39.22 98 GLU A O 1
#

Mean predicted aligned error: 13.73 Å

Sequence (98 aa):
MSRRARELTVDQTALVAAVRRISRQRTKINTNYVMSILRAREEGATFGAIAEAAGTSSQAVQEIVRRHGRVQRSEGSGDAARKQPESVGAEAPAAAAE

Foldseek 3Di:
DDDDDPDDDPVRVVVVVVVVVVVVVVVVVVVVLLVVLLVCVVVPDQLVVNCVVSVHDSVVSVVSCVVCVVVCCVVVDPDDDPDDPDDPPDDDDDDDDD

Radius of gyration: 25.75 Å; Cα contacts (8 Å, |Δi|>4): 33; chains: 1; bounding box: 52×40×93 Å

Organism: NCBI:txid1255625

Secondary structure (DSSP, 8-state):
---PPPPPPHHHHHHHHHHHHHHHHHHHHHHHHHHHHHHHHHTT--HHHHHHHHTS-HHHHHHHHHHHHHHHHHHH-SSS------------------

Solvent-accessible surface area (backbone atoms only — not comparable to full-atom values): 6198 Å² total; per-residue (Å²): 137,82,82,75,78,76,84,67,52,71,69,54,48,52,50,52,53,50,51,53,51,51,51,52,51,50,50,51,53,52,51,51,55,51,53,52,54,46,50,44,45,74,75,64,52,49,51,58,62,51,11,63,75,68,74,54,50,40,67,57,46,50,50,48,42,67,68,45,56,56,53,54,48,64,78,70,41,87,73,89,79,94,71,75,86,74,78,83,73,83,80,84,82,89,78,84,89,133

pLDDT: mean 79.24, std 22.62, range [37.47, 98.06]

Nearest PDB structures (foldseek):
  2lvs-assembly1_A  TM=7.090E-01  e=4.126E-01  Hyperthermus butylicus DSM 5456
  2w29-assembly1_B  TM=5.594E-01  e=2.306E-01  Mycobacterium tuberculosis H37Rv
  7fby-assembly1_A  TM=6.222E-01  e=1.161E+00  Pyrococcus horikoshii OT3
  5yi2-assembly2_E  TM=6.077E-01  e=8.405E-01  Lactococcus lactis subsp. lactis Il1403